Protein AF-A0A534VE69-F1 (afdb_monomer)

Solvent-accessible surface area (backbone atoms only — not comparable to full-atom values): 5466 Å² total; per-residue (Å²): 131,82,81,73,75,50,75,66,53,56,50,51,51,50,52,52,50,54,52,50,51,53,51,45,50,64,55,58,73,63,65,65,73,70,52,69,33,48,54,66,58,46,15,64,74,70,75,46,53,50,69,54,46,70,74,42,38,93,78,42,91,29,54,41,78,82,50,101,85,42,63,31,30,33,48,60,42,46,53,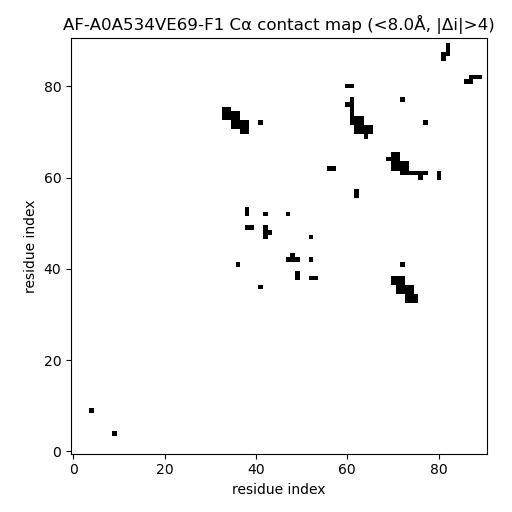54,49,42,57,74,77,41,92,62,77,86,125

pLDDT: mean 84.05, std 15.12, range [41.41, 96.25]

Radius of gyration: 22.45 Å; Cα contacts (8 Å, |Δi|>4): 63; chains: 1; bounding box: 61×25×55 Å

Structure (mmCIF, N/CA/C/O backbone):
data_AF-A0A534VE69-F1
#
_entry.id   AF-A0A534VE69-F1
#
loop_
_atom_site.group_PDB
_atom_site.id
_atom_site.type_symbol
_atom_site.label_atom_id
_atom_site.label_alt_id
_atom_site.label_comp_id
_atom_site.label_asym_id
_atom_site.label_entity_id
_atom_site.label_seq_id
_atom_site.pdbx_PDB_ins_code
_atom_site.Cartn_x
_atom_site.Cartn_y
_atom_site.Cartn_z
_atom_site.occupancy
_atom_site.B_iso_or_equiv
_atom_site.auth_seq_id
_atom_site.auth_comp_id
_atom_site.auth_asym_id
_atom_site.auth_atom_id
_atom_site.pdbx_PDB_model_num
ATOM 1 N N . MET A 1 1 ? 47.569 -15.967 -29.054 1.00 42.62 1 MET A N 1
ATOM 2 C CA . MET A 1 1 ? 46.788 -15.756 -30.289 1.00 42.62 1 MET A CA 1
ATOM 3 C C . MET A 1 1 ? 45.478 -15.126 -29.872 1.00 42.62 1 MET A C 1
ATOM 5 O O . MET A 1 1 ? 44.683 -15.782 -29.221 1.00 42.62 1 MET A O 1
ATOM 9 N N . THR A 1 2 ? 45.349 -13.819 -30.073 1.00 52.78 2 THR A N 1
ATOM 10 C CA . THR A 1 2 ? 44.165 -13.050 -29.684 1.00 52.78 2 THR A CA 1
ATOM 11 C C . THR A 1 2 ? 43.004 -13.450 -30.580 1.00 52.78 2 THR A C 1
ATOM 13 O O . THR A 1 2 ? 43.039 -13.172 -31.777 1.00 52.78 2 THR A O 1
ATOM 16 N N . ASP A 1 3 ? 42.014 -14.119 -29.996 1.00 61.19 3 ASP A N 1
ATOM 17 C CA . ASP A 1 3 ? 40.710 -14.366 -30.603 1.00 61.19 3 ASP A CA 1
ATOM 18 C C . ASP A 1 3 ? 40.076 -12.996 -30.882 1.00 61.19 3 ASP A C 1
ATOM 20 O O . ASP A 1 3 ? 39.619 -12.294 -29.975 1.00 61.19 3 ASP A O 1
ATOM 24 N N . ALA A 1 4 ? 40.210 -12.523 -32.121 1.00 68.88 4 ALA A N 1
ATOM 25 C CA . ALA A 1 4 ? 39.640 -11.255 -32.535 1.00 68.88 4 ALA A CA 1
ATOM 26 C C . ALA A 1 4 ? 38.121 -11.425 -32.505 1.00 68.88 4 ALA A C 1
ATOM 28 O O . ALA A 1 4 ? 37.569 -12.127 -33.351 1.00 68.88 4 ALA A O 1
ATOM 29 N N . LYS A 1 5 ? 37.468 -10.818 -31.504 1.00 70.44 5 LYS A N 1
ATOM 30 C CA . LYS A 1 5 ? 36.007 -10.830 -31.370 1.00 70.44 5 LYS A CA 1
ATOM 31 C C . LYS A 1 5 ? 35.375 -10.545 -32.726 1.00 70.44 5 LYS A C 1
ATOM 33 O O . LYS A 1 5 ? 35.705 -9.545 -33.370 1.00 70.44 5 LYS A O 1
ATOM 38 N N . ASN A 1 6 ? 34.478 -11.431 -33.145 1.00 83.62 6 ASN A N 1
ATOM 39 C CA . ASN A 1 6 ? 33.777 -11.290 -34.404 1.00 83.62 6 ASN A CA 1
ATOM 40 C C . ASN A 1 6 ? 33.008 -9.952 -34.382 1.00 83.62 6 ASN A C 1
ATOM 42 O O . ASN A 1 6 ? 32.457 -9.589 -33.339 1.00 83.62 6 ASN A O 1
ATOM 46 N N . PRO A 1 7 ? 32.938 -9.192 -35.488 1.00 78.12 7 PRO A N 1
ATOM 47 C CA . PRO A 1 7 ? 32.135 -7.969 -35.554 1.00 78.12 7 PRO A CA 1
ATOM 48 C C . PRO A 1 7 ? 30.684 -8.155 -35.071 1.00 78.12 7 PRO A C 1
ATOM 50 O O . PRO A 1 7 ? 30.106 -7.233 -34.495 1.00 78.12 7 PRO A O 1
ATOM 53 N N . PHE A 1 8 ? 30.108 -9.351 -35.226 1.00 83.31 8 PHE A N 1
ATOM 54 C CA . PHE A 1 8 ? 28.785 -9.672 -34.687 1.00 83.31 8 PHE A CA 1
ATOM 55 C C . PHE A 1 8 ? 28.757 -9.782 -33.153 1.00 83.31 8 PHE A C 1
ATOM 57 O O . PHE A 1 8 ? 27.755 -9.403 -32.548 1.00 83.31 8 PHE A O 1
ATOM 64 N N . ASP A 1 9 ? 29.845 -10.210 -32.506 1.00 85.00 9 ASP A N 1
ATOM 65 C CA . ASP A 1 9 ? 29.943 -10.270 -31.039 1.00 85.00 9 ASP A CA 1
ATOM 66 C C . ASP A 1 9 ? 29.922 -8.872 -30.418 1.00 85.00 9 ASP A C 1
ATOM 68 O O . ASP A 1 9 ? 29.314 -8.665 -29.370 1.00 85.00 9 ASP A O 1
ATOM 72 N N . LEU A 1 10 ? 30.533 -7.893 -31.091 1.00 86.75 10 LEU A N 1
ATOM 73 C CA . LEU A 1 10 ? 30.514 -6.494 -30.659 1.00 86.75 10 LEU A CA 1
ATOM 74 C C . LEU A 1 10 ? 29.093 -5.921 -30.687 1.00 86.75 10 LEU A C 1
ATOM 76 O O . LEU A 1 10 ? 28.669 -5.256 -29.742 1.00 86.75 10 LEU A O 1
ATOM 80 N N . LEU A 1 11 ? 28.335 -6.230 -31.742 1.00 89.62 11 LEU A N 1
ATOM 81 C CA . LEU A 1 11 ? 26.937 -5.826 -31.863 1.00 89.62 11 LEU A CA 1
ATOM 82 C C . LEU A 1 11 ? 26.057 -6.515 -30.809 1.00 89.62 11 LEU A C 1
ATOM 84 O O . LEU A 1 11 ? 25.215 -5.871 -30.187 1.00 89.62 11 LEU A O 1
ATOM 88 N N . LEU A 1 12 ? 26.270 -7.811 -30.571 1.00 91.62 12 LEU A N 1
ATOM 89 C CA . LEU A 1 12 ? 25.586 -8.573 -29.523 1.00 91.62 12 LEU A CA 1
ATOM 90 C C . LEU A 1 12 ? 25.870 -8.006 -28.129 1.00 91.62 12 LEU A C 1
ATOM 92 O O . LEU A 1 12 ? 24.945 -7.870 -27.327 1.00 91.62 12 LEU A O 1
ATOM 96 N N . ASP A 1 13 ? 27.120 -7.646 -27.841 1.00 90.94 13 ASP A N 1
ATOM 97 C CA . ASP A 1 13 ? 27.509 -7.011 -26.582 1.00 90.94 13 ASP A CA 1
ATOM 98 C C . ASP A 1 13 ? 26.832 -5.638 -26.424 1.00 90.94 13 ASP A C 1
ATOM 10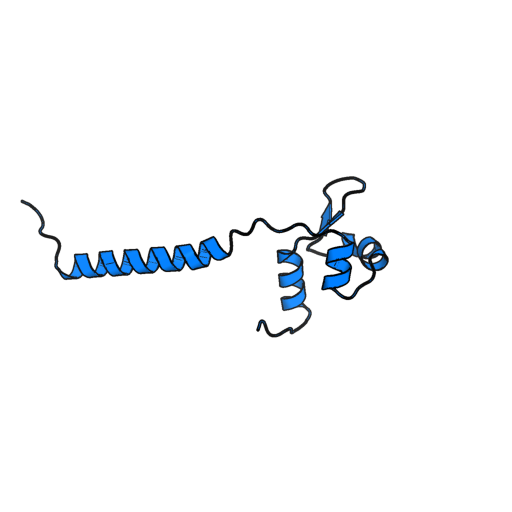0 O O . ASP A 1 13 ? 26.316 -5.328 -25.347 1.00 90.94 13 ASP A O 1
ATOM 104 N N . GLN A 1 14 ? 26.735 -4.855 -27.503 1.00 91.06 14 GLN A N 1
ATOM 105 C CA . GLN A 1 14 ? 26.047 -3.563 -27.501 1.00 91.06 14 GLN A CA 1
ATOM 106 C C . GLN A 1 14 ? 24.534 -3.708 -27.281 1.00 91.06 14 GLN A C 1
ATOM 108 O O . GLN A 1 14 ? 23.966 -3.011 -26.440 1.00 91.06 14 GLN A O 1
ATOM 113 N N . ILE A 1 15 ? 23.880 -4.652 -27.965 1.00 94.75 15 ILE A N 1
ATOM 114 C CA . ILE A 1 15 ? 22.454 -4.951 -27.759 1.00 94.75 15 ILE A CA 1
ATOM 115 C C . ILE A 1 15 ? 22.219 -5.409 -26.318 1.00 94.75 15 ILE A C 1
ATOM 117 O O . ILE A 1 15 ? 21.300 -4.928 -25.658 1.00 94.75 15 ILE A O 1
ATOM 121 N N . ARG A 1 16 ? 23.068 -6.297 -25.787 1.00 94.75 16 ARG A N 1
ATOM 122 C CA . ARG A 1 16 ? 22.980 -6.749 -24.390 1.00 94.75 16 ARG A CA 1
ATOM 123 C C . ARG A 1 16 ? 23.145 -5.597 -23.404 1.00 94.75 16 ARG A C 1
ATOM 125 O O . ARG A 1 16 ? 22.459 -5.595 -22.385 1.00 94.75 16 ARG A O 1
ATOM 132 N N . ALA A 1 17 ? 24.031 -4.641 -23.681 1.00 94.06 17 ALA A N 1
ATOM 133 C CA . ALA A 1 17 ? 24.222 -3.466 -22.838 1.00 94.06 17 ALA A CA 1
ATOM 134 C C . ALA A 1 17 ? 22.959 -2.594 -22.800 1.00 94.06 17 ALA A C 1
ATOM 136 O O . ALA A 1 17 ? 22.451 -2.322 -21.713 1.00 94.06 17 ALA A O 1
ATOM 137 N N . VAL A 1 18 ? 22.400 -2.259 -23.967 1.00 95.12 18 VAL A N 1
ATOM 138 C CA . VAL A 1 18 ? 21.167 -1.460 -24.074 1.00 95.12 18 VAL A CA 1
ATOM 139 C C . VAL A 1 18 ? 19.990 -2.173 -23.406 1.00 95.12 18 VAL A C 1
ATOM 141 O O . VAL A 1 18 ? 19.278 -1.583 -22.602 1.00 95.12 18 VAL A O 1
ATOM 144 N N . VAL A 1 19 ? 19.811 -3.472 -23.662 1.00 94.88 19 VAL A N 1
ATOM 145 C CA . VAL A 1 19 ? 18.728 -4.255 -23.051 1.00 94.88 19 VAL A CA 1
ATOM 146 C C . VAL A 1 19 ? 18.866 -4.310 -21.529 1.00 94.88 19 VAL A C 1
ATOM 148 O O . VAL A 1 19 ? 17.871 -4.158 -20.826 1.00 94.88 19 VAL A O 1
ATOM 151 N N . ARG A 1 20 ? 20.078 -4.497 -20.988 1.00 91.69 20 ARG A N 1
ATOM 152 C CA . ARG A 1 20 ? 20.299 -4.458 -19.532 1.00 91.69 20 ARG A CA 1
ATOM 153 C C . ARG A 1 20 ? 19.964 -3.098 -18.948 1.00 91.69 20 ARG A C 1
ATOM 155 O O . ARG A 1 20 ? 19.361 -3.053 -17.883 1.00 91.69 20 ARG A O 1
A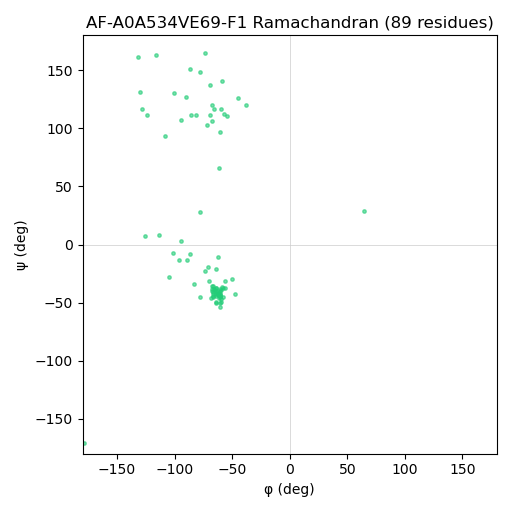TOM 162 N N . GLU A 1 21 ? 20.351 -2.021 -19.618 1.00 87.81 21 GLU A N 1
ATOM 163 C CA . GLU A 1 21 ? 20.037 -0.668 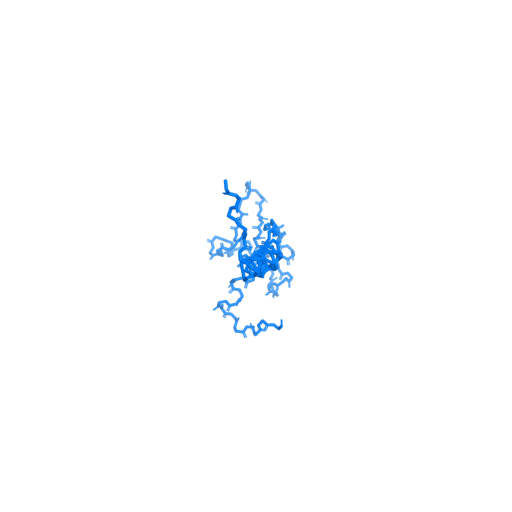-19.178 1.00 87.81 21 GLU A CA 1
ATOM 164 C C . GLU A 1 21 ? 18.521 -0.454 -19.123 1.00 87.81 21 GLU A C 1
ATOM 166 O O . GLU A 1 21 ? 17.998 -0.079 -18.074 1.00 87.81 21 GLU A O 1
ATOM 171 N N . GLU A 1 22 ? 17.800 -0.792 -20.190 1.00 86.69 22 GLU A N 1
ATOM 172 C CA . GLU A 1 22 ? 16.348 -0.612 -20.266 1.00 86.69 22 GLU A CA 1
ATOM 173 C C . GLU A 1 22 ? 15.587 -1.524 -19.294 1.00 86.69 22 GLU A C 1
ATOM 175 O O . GLU A 1 22 ? 14.675 -1.068 -18.602 1.00 86.69 22 GLU A O 1
ATOM 180 N N . ILE A 1 23 ? 16.013 -2.784 -19.135 1.00 86.38 23 ILE A N 1
ATOM 181 C CA . ILE A 1 23 ? 15.478 -3.671 -18.092 1.00 86.38 23 ILE A CA 1
ATOM 182 C C . ILE A 1 23 ? 15.779 -3.093 -16.709 1.00 86.38 23 ILE A C 1
ATOM 184 O O . ILE A 1 23 ? 14.897 -3.079 -15.858 1.00 86.38 23 ILE A O 1
ATOM 188 N N . SER A 1 24 ? 16.988 -2.581 -16.463 1.00 80.00 24 SER A N 1
ATOM 189 C CA . SER A 1 24 ? 17.329 -1.987 -15.169 1.00 80.00 24 SER A CA 1
ATOM 190 C C . SER A 1 24 ? 16.493 -0.743 -14.879 1.00 80.00 24 SER A C 1
ATOM 192 O O . SER A 1 24 ? 16.060 -0.578 -13.747 1.00 80.00 24 SER A O 1
ATOM 194 N N . LYS A 1 25 ? 16.188 0.094 -15.876 1.00 77.94 25 LYS A N 1
ATOM 195 C CA . LYS A 1 25 ? 15.297 1.255 -15.727 1.00 77.94 25 LYS A CA 1
ATOM 196 C C . LYS A 1 25 ? 13.864 0.819 -15.434 1.00 77.94 25 LYS A C 1
ATOM 198 O O . LYS A 1 25 ? 13.244 1.354 -14.518 1.00 77.94 25 LYS A O 1
ATOM 203 N N . ALA A 1 26 ? 13.363 -0.190 -16.145 1.00 71.00 26 ALA A N 1
ATOM 204 C CA . ALA A 1 26 ? 12.028 -0.742 -15.924 1.00 71.00 26 ALA A CA 1
ATOM 205 C C . ALA A 1 26 ? 11.892 -1.431 -14.551 1.00 71.00 26 ALA A C 1
ATOM 207 O O . ALA A 1 26 ? 10.869 -1.296 -13.882 1.00 71.00 26 ALA A O 1
ATOM 208 N N . VAL A 1 27 ? 12.931 -2.141 -14.104 1.00 67.50 27 VAL A N 1
ATOM 209 C CA . VAL A 1 27 ? 12.960 -2.847 -12.814 1.00 67.50 27 VAL A CA 1
ATOM 210 C C . VAL A 1 27 ? 13.205 -1.875 -11.653 1.00 67.50 27 VAL A C 1
ATOM 212 O O . VAL A 1 27 ? 12.483 -1.922 -10.659 1.00 67.50 27 VAL A O 1
ATOM 215 N N . ASN A 1 28 ? 14.159 -0.947 -11.779 1.00 60.78 28 ASN A N 1
ATOM 216 C CA . ASN A 1 28 ? 14.474 0.037 -10.737 1.00 60.78 28 ASN A CA 1
ATOM 217 C C . ASN A 1 28 ? 13.412 1.136 -10.611 1.00 60.78 28 ASN A C 1
ATOM 219 O O . ASN A 1 28 ? 13.258 1.694 -9.526 1.00 60.78 28 ASN A O 1
ATOM 223 N N . GLY A 1 29 ? 12.624 1.397 -11.660 1.00 54.44 29 GLY A N 1
ATOM 224 C CA . GLY A 1 29 ? 11.427 2.242 -11.585 1.00 54.44 29 GLY A CA 1
ATOM 225 C C . GLY A 1 29 ? 10.342 1.693 -10.647 1.00 54.44 29 GLY A C 1
ATOM 226 O O . GLY A 1 29 ? 9.402 2.407 -10.314 1.00 54.44 29 GLY A O 1
ATOM 227 N N . ASN A 1 30 ? 10.484 0.445 -10.182 1.00 53.69 30 ASN A N 1
ATOM 228 C CA . ASN A 1 30 ? 9.584 -0.194 -9.225 1.00 53.69 30 ASN A CA 1
ATOM 229 C C . ASN A 1 30 ? 10.245 -0.486 -7.863 1.00 53.69 30 ASN A C 1
ATOM 231 O O . ASN A 1 30 ? 9.627 -1.094 -6.989 1.00 53.69 30 ASN A O 1
ATOM 235 N N . SER A 1 31 ? 11.471 -0.000 -7.635 1.00 49.22 31 SER A N 1
ATOM 236 C CA . SER A 1 31 ? 12.160 -0.030 -6.333 1.00 49.22 31 SER A CA 1
ATOM 237 C C . SER A 1 31 ? 11.646 1.056 -5.380 1.00 49.22 31 SER A C 1
ATOM 239 O O . SER A 1 31 ? 12.371 1.547 -4.513 1.00 49.22 31 SER A O 1
ATOM 241 N N . HIS A 1 32 ? 10.387 1.467 -5.528 1.00 56.38 32 HIS A N 1
ATOM 242 C CA . HIS A 1 32 ? 9.744 2.325 -4.553 1.00 56.38 32 HIS A CA 1
ATOM 243 C C . HIS A 1 32 ? 9.480 1.489 -3.311 1.00 56.38 32 HIS A C 1
ATOM 245 O O . HIS A 1 32 ? 8.554 0.677 -3.277 1.00 56.38 32 HIS A O 1
ATOM 251 N N . ALA A 1 33 ? 10.317 1.694 -2.291 1.00 69.75 33 ALA A N 1
ATOM 252 C CA . ALA A 1 33 ? 10.011 1.300 -0.928 1.00 69.75 33 ALA A CA 1
ATOM 253 C C . ALA A 1 33 ? 8.521 1.557 -0.678 1.00 69.75 33 ALA A C 1
ATOM 255 O O . ALA A 1 33 ? 8.039 2.674 -0.884 1.00 69.75 33 ALA A O 1
ATOM 256 N N . ASP A 1 34 ? 7.789 0.496 -0.342 1.00 84.00 34 ASP A N 1
ATOM 257 C CA . ASP A 1 34 ? 6.336 0.540 -0.255 1.00 84.00 34 ASP A CA 1
ATOM 258 C C . ASP A 1 34 ? 5.912 1.671 0.687 1.00 84.00 34 ASP A C 1
ATOM 260 O O . ASP A 1 34 ? 6.161 1.625 1.897 1.00 84.00 34 ASP A O 1
ATOM 264 N N . LYS A 1 35 ? 5.315 2.724 0.117 1.00 90.25 35 LYS A N 1
ATOM 265 C CA . LYS A 1 35 ? 4.933 3.901 0.890 1.00 90.25 35 LYS A CA 1
ATOM 266 C C . LYS A 1 35 ? 3.817 3.504 1.846 1.00 90.25 35 LYS A C 1
ATOM 268 O O . LYS A 1 35 ? 2.733 3.093 1.433 1.00 90.25 35 LYS A O 1
ATOM 273 N N . LEU A 1 36 ? 4.082 3.675 3.135 1.00 93.75 36 LEU A N 1
ATOM 274 C CA . LEU A 1 36 ? 3.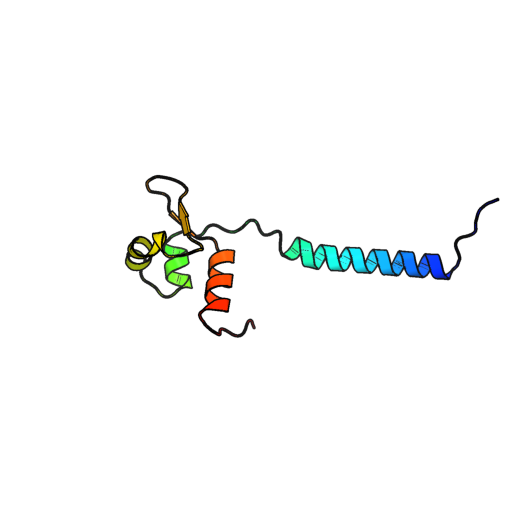112 3.425 4.186 1.00 93.75 36 LEU A CA 1
ATOM 275 C C . LEU A 1 36 ? 2.245 4.662 4.414 1.00 93.75 36 LEU A C 1
ATOM 277 O O . LEU A 1 36 ? 2.716 5.675 4.924 1.00 93.75 36 LEU A O 1
ATOM 281 N N . LEU A 1 37 ? 0.969 4.548 4.063 1.00 95.31 37 LEU A N 1
ATOM 282 C CA . LEU A 1 37 ? -0.024 5.605 4.207 1.00 95.31 37 LEU A CA 1
ATOM 283 C C . LEU A 1 37 ? -0.672 5.602 5.590 1.00 95.31 37 LEU A C 1
ATOM 285 O O . LEU A 1 37 ? -0.829 4.552 6.231 1.00 95.31 37 LEU A O 1
ATOM 289 N N . THR A 1 38 ? -1.093 6.782 6.040 1.00 95.75 38 THR A N 1
ATOM 290 C CA . THR A 1 38 ? -1.929 6.932 7.233 1.00 95.75 38 THR A CA 1
ATOM 291 C C . THR A 1 38 ? -3.375 6.487 6.960 1.00 95.75 38 THR A C 1
ATOM 293 O O . THR A 1 38 ? -3.778 6.315 5.801 1.00 95.75 38 THR A O 1
ATOM 296 N N . PRO A 1 39 ? -4.190 6.273 8.010 1.00 95.19 39 PRO A N 1
ATOM 297 C CA . PRO A 1 39 ? -5.616 6.013 7.844 1.00 95.19 39 PRO A CA 1
ATOM 298 C C . PRO A 1 39 ? -6.346 7.111 7.063 1.00 95.19 39 PRO A C 1
ATOM 300 O O . PRO A 1 39 ? -7.214 6.794 6.260 1.00 95.19 39 PRO A O 1
ATOM 303 N N . GLU A 1 40 ? -5.985 8.379 7.250 1.00 96.06 40 GLU A N 1
ATOM 304 C CA . GLU A 1 40 ? -6.610 9.526 6.582 1.00 96.06 40 GLU A CA 1
ATOM 305 C C . GLU A 1 40 ? -6.295 9.537 5.082 1.00 96.06 40 GLU A C 1
ATOM 307 O O . GLU A 1 40 ? -7.198 9.668 4.254 1.00 96.06 40 GLU A O 1
ATOM 312 N N . GLU A 1 41 ? -5.026 9.327 4.721 1.00 95.75 41 GLU A N 1
ATOM 313 C CA . GLU A 1 41 ? -4.595 9.222 3.323 1.00 95.75 41 GLU A CA 1
ATOM 314 C C . GLU A 1 41 ? -5.275 8.039 2.623 1.00 95.75 41 GLU A C 1
ATOM 316 O O . GLU A 1 41 ? -5.781 8.162 1.508 1.00 95.75 41 GLU A O 1
ATOM 321 N N . THR A 1 42 ? -5.338 6.897 3.308 1.00 95.50 42 THR A N 1
ATOM 322 C CA . THR A 1 42 ? -5.965 5.677 2.787 1.00 95.50 42 THR A CA 1
ATOM 323 C C . THR A 1 42 ? -7.472 5.848 2.621 1.00 95.50 42 THR A C 1
ATOM 325 O O . THR A 1 42 ? -8.037 5.411 1.621 1.00 95.50 42 THR A O 1
ATOM 328 N N . ALA A 1 43 ? -8.129 6.506 3.579 1.00 94.88 43 ALA A N 1
ATOM 329 C CA . ALA A 1 43 ? -9.557 6.805 3.545 1.00 94.88 43 ALA A CA 1
ATOM 330 C C . ALA A 1 43 ? -9.900 7.664 2.327 1.00 94.88 43 ALA A C 1
ATOM 332 O O . ALA A 1 43 ? -10.815 7.329 1.576 1.00 94.88 43 ALA A O 1
ATOM 333 N N . LYS A 1 44 ? -9.106 8.714 2.087 1.00 94.25 44 LYS A N 1
ATOM 334 C CA . LYS A 1 44 ? -9.248 9.579 0.914 1.00 94.25 44 LYS A CA 1
ATOM 335 C C . LYS A 1 44 ? -9.062 8.803 -0.391 1.00 94.25 44 LYS A C 1
ATOM 337 O O . LYS A 1 44 ? -9.852 8.979 -1.310 1.00 94.25 44 LYS A O 1
ATOM 342 N N . LEU A 1 45 ? -8.052 7.937 -0.459 1.00 91.81 45 LEU A N 1
ATOM 343 C CA . LEU A 1 45 ? -7.737 7.164 -1.663 1.00 91.81 45 LEU A CA 1
ATOM 344 C C . LEU A 1 45 ? -8.825 6.129 -1.988 1.00 91.81 45 LEU A C 1
ATOM 346 O O . LEU A 1 45 ? -9.174 5.949 -3.148 1.00 91.81 45 LEU A O 1
ATOM 350 N N . LEU A 1 46 ? -9.400 5.487 -0.969 1.00 90.69 46 LEU A N 1
ATOM 351 C CA . LEU A 1 46 ? -10.474 4.502 -1.135 1.00 90.69 46 LEU A CA 1
ATOM 352 C C . LEU A 1 46 ? -11.885 5.113 -1.191 1.00 90.69 46 LEU A C 1
ATOM 354 O O . LEU A 1 46 ? -12.841 4.376 -1.418 1.00 90.69 46 LEU A O 1
ATOM 358 N N . GLY A 1 47 ? -12.042 6.416 -0.931 1.00 92.38 47 GLY A N 1
ATOM 359 C CA . GLY A 1 47 ? -13.356 7.055 -0.797 1.00 92.38 47 GLY A CA 1
ATOM 360 C C . GLY A 1 47 ? -14.168 6.549 0.404 1.00 92.38 47 GLY A C 1
ATOM 361 O O . GLY A 1 47 ? -15.394 6.527 0.363 1.00 92.38 47 GLY A O 1
ATOM 362 N N . MET A 1 48 ? -13.496 6.105 1.470 1.00 93.75 48 MET A N 1
ATOM 363 C CA . MET A 1 48 ? -14.106 5.492 2.657 1.00 93.75 48 MET A CA 1
ATOM 364 C C . MET A 1 48 ? -13.873 6.349 3.902 1.00 93.75 48 MET A C 1
ATOM 366 O O . MET A 1 48 ? -12.976 7.183 3.944 1.00 93.75 48 MET A O 1
ATOM 370 N N . SER A 1 49 ? -14.638 6.116 4.972 1.00 96.25 49 SER A N 1
ATOM 371 C CA . SER A 1 49 ? -14.373 6.780 6.256 1.00 96.25 49 SER A CA 1
ATOM 372 C C . SER A 1 49 ? -13.206 6.133 7.014 1.00 96.25 49 SER A C 1
ATOM 374 O O . SER A 1 49 ? -13.019 4.914 6.993 1.00 96.25 49 SER A O 1
ATOM 376 N N . VAL A 1 50 ? -12.466 6.932 7.789 1.00 95.94 50 VAL A N 1
ATOM 377 C CA . VAL A 1 50 ? -11.391 6.434 8.673 1.00 95.94 50 VAL A CA 1
ATOM 378 C C . VAL A 1 50 ? -11.923 5.403 9.682 1.00 95.94 50 VAL A C 1
ATOM 380 O O . VAL A 1 50 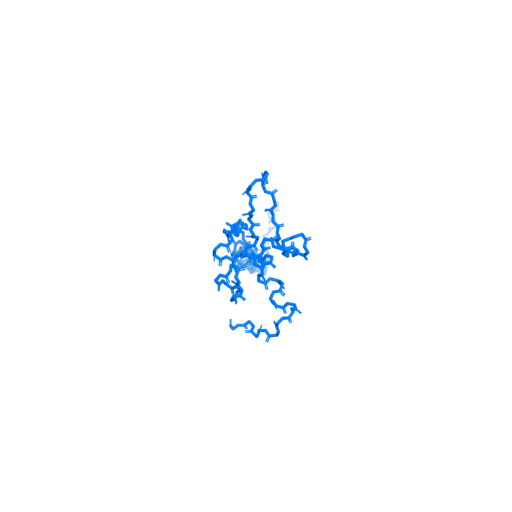? -11.289 4.382 9.947 1.00 95.94 50 VAL A O 1
ATOM 383 N N . LYS A 1 51 ? -13.140 5.608 10.202 1.00 96.19 51 LYS A N 1
ATOM 384 C CA . LYS A 1 51 ? -13.814 4.653 11.099 1.00 96.19 51 LYS A CA 1
ATOM 385 C C . LYS A 1 51 ? -14.051 3.297 10.427 1.00 96.19 51 LYS A C 1
ATOM 387 O O . LYS A 1 51 ? -13.887 2.259 11.071 1.00 96.19 51 LYS A O 1
ATOM 392 N N . TRP A 1 52 ? -14.425 3.297 9.145 1.00 95.81 52 TRP A N 1
ATOM 393 C CA . TRP A 1 52 ? -14.578 2.070 8.366 1.00 95.81 52 TRP A CA 1
ATOM 394 C C . TRP A 1 52 ? -13.240 1.343 8.215 1.00 95.81 52 TRP A C 1
ATOM 396 O O . TRP A 1 52 ? -13.203 0.126 8.398 1.00 95.81 52 TRP A O 1
ATOM 406 N N . LEU A 1 53 ? -12.143 2.073 7.979 1.00 94.38 53 LEU A N 1
ATOM 407 C CA . LEU A 1 53 ? -10.807 1.479 7.912 1.00 94.38 53 LEU A CA 1
ATOM 408 C C . LEU A 1 53 ? -10.424 0.785 9.212 1.00 94.38 53 LEU A C 1
ATOM 410 O O . LEU A 1 53 ? -10.052 -0.379 9.168 1.00 94.38 53 LEU A O 1
ATOM 414 N N . TYR A 1 54 ? -10.575 1.430 10.370 1.00 93.62 54 TYR A N 1
ATOM 415 C CA . TYR A 1 54 ? -10.255 0.785 11.650 1.00 93.62 54 TYR A CA 1
ATOM 416 C C . TYR A 1 54 ? -11.085 -0.476 11.906 1.00 93.62 54 TYR A C 1
ATOM 418 O O . TYR A 1 54 ? -10.555 -1.472 12.397 1.00 93.62 54 TYR A O 1
ATOM 426 N N . ARG A 1 55 ? -12.373 -0.458 11.542 1.00 94.88 55 ARG A N 1
ATOM 427 C CA . ARG A 1 55 ? -13.267 -1.614 11.697 1.00 94.88 55 ARG A CA 1
ATOM 428 C C . ARG A 1 55 ? -12.890 -2.776 10.773 1.00 94.88 55 ARG A C 1
ATOM 430 O O . ARG A 1 55 ? -13.036 -3.929 11.165 1.00 94.88 55 ARG A O 1
ATOM 437 N N . ASN A 1 56 ? -12.425 -2.480 9.561 1.00 94.12 56 ASN A N 1
ATOM 438 C CA . ASN A 1 56 ? -12.140 -3.486 8.534 1.00 94.12 56 ASN A CA 1
ATOM 439 C C . ASN A 1 56 ? -10.652 -3.825 8.391 1.00 94.12 56 ASN A C 1
ATOM 441 O O . ASN A 1 56 ? -10.327 -4.786 7.702 1.00 94.12 56 ASN A O 1
ATOM 445 N N . ALA A 1 57 ? -9.757 -3.107 9.071 1.00 92.69 57 ALA A N 1
ATOM 446 C CA . ALA A 1 57 ? -8.309 -3.279 8.991 1.00 92.69 57 ALA A CA 1
ATOM 447 C C . ALA A 1 57 ? -7.829 -4.741 9.097 1.00 92.69 57 ALA A C 1
ATOM 449 O O . ALA A 1 57 ? -6.992 -5.118 8.277 1.00 92.69 57 ALA A O 1
ATOM 450 N N . PRO A 1 58 ? -8.363 -5.596 9.999 1.00 92.19 58 PRO A N 1
ATOM 451 C CA . PRO A 1 58 ? -7.948 -7.001 10.084 1.00 92.19 58 PRO A CA 1
ATOM 452 C C . PRO A 1 58 ? -8.273 -7.836 8.836 1.00 92.19 58 PRO A C 1
ATOM 454 O O . PRO A 1 58 ? -7.680 -8.888 8.637 1.00 92.19 58 PRO A O 1
ATOM 457 N N . LYS A 1 59 ? -9.227 -7.389 8.011 1.00 92.56 59 LYS A N 1
ATOM 458 C CA . LYS A 1 59 ? -9.686 -8.081 6.798 1.00 92.56 59 LYS A CA 1
ATOM 459 C C . LYS A 1 59 ? -9.003 -7.571 5.526 1.00 92.56 59 LYS A C 1
ATOM 461 O O . LYS A 1 59 ? -9.150 -8.182 4.472 1.00 92.56 59 LYS A O 1
ATOM 466 N N . LEU A 1 60 ? -8.307 -6.435 5.596 1.00 92.88 60 LEU A N 1
ATOM 467 C CA . LEU A 1 60 ? -7.686 -5.800 4.434 1.00 92.88 60 LEU A CA 1
ATOM 468 C C . LEU A 1 60 ? -6.251 -6.328 4.240 1.00 92.88 60 LEU A C 1
ATOM 470 O O . LEU A 1 60 ? -5.439 -6.233 5.163 1.00 92.88 60 LEU A O 1
ATOM 474 N N . PRO A 1 61 ? -5.891 -6.831 3.044 1.00 92.50 61 PRO A N 1
ATOM 475 C CA . PRO A 1 61 ? -4.601 -7.500 2.813 1.00 92.50 61 PRO A CA 1
ATOM 476 C C . PRO A 1 61 ? -3.394 -6.542 2.823 1.00 92.50 61 PRO A C 1
ATOM 478 O O . PRO A 1 61 ? -2.245 -6.947 3.019 1.00 92.50 61 PRO A O 1
ATOM 481 N N . PHE A 1 62 ? -3.646 -5.249 2.627 1.00 94.06 62 PHE A N 1
ATOM 482 C CA . PHE A 1 62 ? -2.637 -4.190 2.589 1.00 94.06 62 PHE A CA 1
ATOM 483 C C . PHE A 1 62 ? -2.440 -3.484 3.939 1.00 94.06 62 PHE A C 1
ATOM 485 O O . PHE A 1 62 ? -1.651 -2.544 4.037 1.00 94.06 62 PHE A O 1
ATOM 492 N N . THR A 1 63 ? -3.127 -3.929 4.994 1.00 96.19 63 THR A N 1
ATOM 493 C CA . THR A 1 63 ? -2.939 -3.404 6.349 1.00 96.19 63 THR A CA 1
ATOM 494 C C . THR A 1 63 ? -1.576 -3.809 6.908 1.00 96.19 63 THR A C 1
ATOM 496 O O . THR A 1 63 ? -1.147 -4.959 6.789 1.00 96.19 63 THR A O 1
ATOM 499 N N . ARG A 1 64 ? -0.895 -2.866 7.561 1.00 94.12 64 ARG A N 1
ATOM 500 C CA . ARG A 1 64 ? 0.363 -3.069 8.286 1.00 94.12 64 ARG A CA 1
ATOM 501 C C . ARG A 1 64 ? 0.237 -2.499 9.696 1.00 94.12 64 ARG A C 1
ATOM 503 O O . ARG A 1 64 ? 0.046 -1.299 9.893 1.00 94.12 64 ARG A O 1
ATOM 510 N N . LYS A 1 65 ? 0.330 -3.373 10.697 1.00 92.88 65 LYS A N 1
ATOM 511 C CA . LYS A 1 65 ? 0.309 -2.989 12.111 1.00 92.88 65 LYS A CA 1
ATOM 512 C C . LYS A 1 65 ? 1.746 -2.829 12.595 1.00 92.88 65 LYS A C 1
ATOM 514 O O . LYS A 1 65 ? 2.439 -3.821 12.770 1.00 92.88 65 LYS A O 1
ATOM 519 N N . LEU A 1 66 ? 2.175 -1.587 12.809 1.00 90.25 66 LEU A N 1
ATOM 520 C CA . LEU A 1 66 ? 3.526 -1.273 13.293 1.00 90.25 66 LEU A CA 1
ATOM 521 C C . LEU A 1 66 ? 3.605 -1.228 14.828 1.00 90.25 66 LEU A C 1
ATOM 523 O O . LEU A 1 66 ? 4.689 -1.215 15.395 1.00 90.25 66 LEU A O 1
ATOM 527 N N . GLY A 1 67 ? 2.459 -1.193 15.518 1.00 88.88 67 GLY A N 1
ATOM 528 C CA . GLY A 1 67 ? 2.393 -1.171 16.978 1.00 88.88 67 GLY A CA 1
ATOM 529 C C . GLY A 1 67 ? 0.958 -1.154 17.507 1.00 88.88 67 GLY A C 1
ATOM 530 O O . GLY A 1 67 ? -0.003 -1.309 16.752 1.00 88.88 67 GLY A O 1
ATOM 531 N N . ARG A 1 68 ? 0.790 -0.943 18.821 1.00 84.56 68 ARG A N 1
ATOM 532 C CA . ARG A 1 68 ? -0.527 -0.976 19.495 1.00 84.56 68 ARG A CA 1
ATOM 533 C C . ARG A 1 68 ? -1.531 0.037 18.929 1.00 84.56 68 ARG A C 1
ATOM 535 O O . ARG A 1 68 ? -2.714 -0.277 18.861 1.00 84.56 68 ARG A O 1
ATOM 542 N N . LYS A 1 69 ? -1.070 1.227 18.529 1.00 86.44 69 LYS A N 1
ATOM 543 C CA . LYS A 1 69 ? -1.907 2.317 17.987 1.00 86.44 69 LYS A CA 1
ATOM 544 C C . LYS A 1 69 ? -1.441 2.824 16.617 1.00 86.44 69 LYS A C 1
ATOM 546 O O . LYS A 1 69 ? -1.982 3.796 16.104 1.00 86.44 69 LYS A O 1
ATOM 551 N N . THR A 1 70 ? -0.460 2.157 16.017 1.00 91.06 70 THR A N 1
ATOM 552 C CA . THR A 1 70 ? 0.164 2.605 14.770 1.00 91.06 70 THR A CA 1
ATOM 553 C C . THR A 1 70 ? -0.269 1.690 13.639 1.00 91.06 70 THR A C 1
ATOM 555 O O . THR A 1 70 ? 0.318 0.629 13.413 1.00 91.06 70 THR A O 1
ATOM 558 N N . LEU A 1 71 ? -1.336 2.103 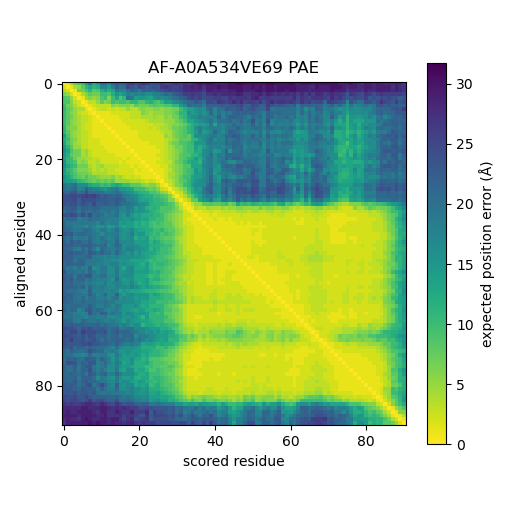12.957 1.00 93.69 71 LEU A N 1
ATOM 559 C CA . LEU A 1 71 ? -1.850 1.439 11.768 1.00 93.69 71 LEU A CA 1
ATOM 560 C C . LEU A 1 71 ? -1.382 2.190 10.522 1.00 93.69 71 LEU A C 1
ATOM 562 O O . LEU A 1 71 ? -1.505 3.417 10.437 1.00 93.69 71 LEU A O 1
ATOM 566 N N . ARG A 1 72 ? -0.827 1.445 9.572 1.00 95.62 72 ARG A N 1
ATOM 567 C CA . ARG A 1 72 ? -0.407 1.942 8.268 1.00 95.62 72 ARG A CA 1
ATOM 568 C C . ARG A 1 72 ? -0.919 1.032 7.169 1.00 95.62 72 ARG A C 1
ATOM 570 O O . ARG A 1 72 ? -1.283 -0.116 7.422 1.00 95.62 72 ARG A O 1
ATOM 577 N N . PHE A 1 73 ? -0.937 1.555 5.955 1.00 95.50 73 PHE A N 1
ATOM 578 C CA . PHE A 1 73 ? -1.436 0.832 4.798 1.00 95.50 73 PHE A CA 1
ATOM 579 C C . PHE A 1 73 ? -0.428 0.907 3.660 1.00 95.50 73 PHE A C 1
ATOM 581 O O . PHE A 1 73 ? 0.086 1.974 3.342 1.00 95.50 73 PHE A O 1
ATOM 588 N N . SER A 1 74 ? -0.141 -0.249 3.076 1.00 95.00 74 SER A N 1
ATOM 589 C CA . SER A 1 74 ? 0.729 -0.395 1.913 1.00 95.00 74 SER A CA 1
ATOM 590 C C . SER A 1 74 ? 0.095 0.287 0.704 1.00 95.00 74 SER A C 1
ATOM 592 O O . SER A 1 74 ? -0.979 -0.133 0.266 1.00 95.00 74 SER A O 1
ATOM 594 N N . HIS A 1 75 ? 0.734 1.320 0.153 1.00 93.81 75 HIS A N 1
ATOM 595 C CA . HIS A 1 75 ? 0.246 1.975 -1.058 1.00 93.81 75 HIS A CA 1
ATOM 596 C C . HIS A 1 75 ? 0.192 0.991 -2.233 1.00 93.81 75 HIS A C 1
ATOM 598 O O . HIS A 1 75 ? -0.825 0.909 -2.924 1.00 93.81 75 HIS A O 1
ATOM 604 N N . LEU A 1 76 ? 1.241 0.180 -2.411 1.00 91.12 76 LEU A N 1
ATOM 605 C CA . LEU A 1 76 ? 1.286 -0.826 -3.475 1.00 91.12 76 LEU A CA 1
ATOM 606 C C . LEU A 1 76 ? 0.220 -1.907 -3.274 1.00 91.12 76 LEU A C 1
ATOM 608 O O . LEU A 1 76 ? -0.423 -2.348 -4.226 1.00 91.12 76 LEU A O 1
ATOM 612 N N . GLY A 1 77 ? -0.001 -2.327 -2.029 1.00 92.25 77 GLY A N 1
ATOM 613 C CA . GLY A 1 77 ? -1.038 -3.288 -1.681 1.00 92.25 77 GLY A CA 1
ATOM 614 C C . GLY A 1 77 ? -2.444 -2.755 -1.954 1.00 92.25 77 GLY A C 1
ATOM 615 O O . GLY A 1 77 ? -3.294 -3.516 -2.414 1.00 92.25 77 GLY A O 1
ATOM 616 N N . ILE A 1 78 ? -2.683 -1.460 -1.723 1.00 92.88 78 ILE A N 1
ATOM 617 C CA . ILE A 1 78 ? -3.946 -0.808 -2.084 1.00 92.88 78 ILE A CA 1
ATOM 618 C C . ILE A 1 78 ? -4.127 -0.815 -3.600 1.00 92.88 78 ILE A C 1
ATOM 620 O O . ILE A 1 78 ? -5.176 -1.249 -4.064 1.00 92.88 78 ILE A O 1
ATOM 624 N N . GLN A 1 79 ? -3.119 -0.406 -4.378 1.00 90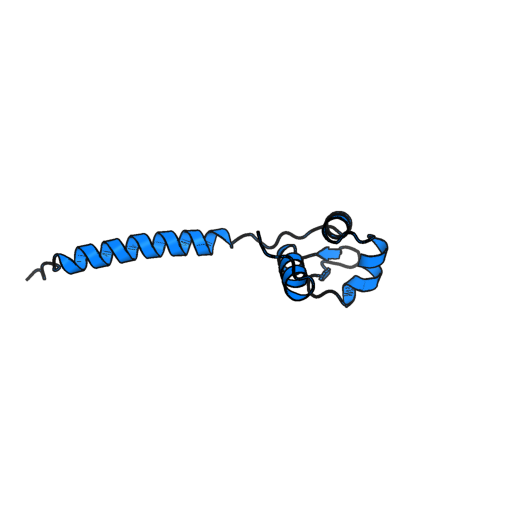.69 79 GLN A N 1
ATOM 625 C CA . GLN A 1 79 ? -3.221 -0.418 -5.841 1.00 90.69 79 GLN A CA 1
ATOM 626 C C . GLN A 1 79 ? -3.526 -1.818 -6.388 1.00 90.69 79 GLN A C 1
ATOM 628 O O . GLN A 1 79 ? -4.447 -1.978 -7.185 1.00 90.69 79 GLN A O 1
ATOM 633 N N . LYS A 1 80 ? -2.827 -2.850 -5.896 1.00 89.25 80 LYS A N 1
ATOM 634 C CA . LYS A 1 80 ? -3.100 -4.252 -6.262 1.00 89.25 80 LYS A CA 1
ATOM 635 C C . LYS A 1 80 ? -4.517 -4.682 -5.882 1.00 89.25 80 LYS A C 1
ATOM 637 O O . LYS A 1 80 ? -5.193 -5.359 -6.655 1.00 89.25 80 LYS A O 1
ATOM 642 N N . TYR A 1 81 ? -4.972 -4.293 -4.691 1.00 90.06 81 TYR A N 1
ATOM 643 C CA . TYR A 1 81 ? -6.314 -4.611 -4.212 1.00 90.06 81 TYR A CA 1
ATOM 644 C C . TYR A 1 81 ? -7.395 -3.959 -5.075 1.00 90.06 81 TYR A C 1
ATOM 646 O O . TYR A 1 81 ? -8.361 -4.628 -5.440 1.00 90.06 81 TYR A O 1
ATOM 654 N N . LEU A 1 82 ? -7.207 -2.685 -5.431 1.00 88.75 82 LEU A N 1
ATOM 655 C CA . LEU A 1 82 ? -8.087 -1.962 -6.339 1.00 88.75 82 LEU A CA 1
ATOM 656 C C . LEU A 1 82 ? -8.114 -2.654 -7.699 1.00 88.75 82 LEU A C 1
ATOM 658 O O . LEU A 1 82 ? -9.189 -3.069 -8.097 1.00 88.75 82 LEU A O 1
ATOM 662 N N . ALA A 1 83 ? -6.960 -2.905 -8.325 1.00 86.62 83 ALA A N 1
ATOM 663 C CA . ALA A 1 83 ? -6.872 -3.559 -9.634 1.00 86.62 83 ALA A CA 1
ATOM 664 C C . ALA A 1 83 ? -7.554 -4.941 -9.688 1.00 86.62 83 ALA A C 1
ATOM 666 O O . ALA A 1 83 ? -8.077 -5.335 -10.724 1.00 86.62 83 ALA A O 1
ATOM 667 N N . THR A 1 84 ? -7.568 -5.680 -8.573 1.00 85.44 84 THR A N 1
ATOM 668 C CA . THR A 1 84 ? -8.188 -7.018 -8.511 1.00 85.44 84 THR A CA 1
ATOM 669 C C . THR A 1 84 ? -9.704 -6.964 -8.284 1.00 85.44 84 THR A C 1
ATOM 671 O O . THR A 1 84 ? -10.432 -7.849 -8.723 1.00 85.44 84 THR A O 1
ATOM 674 N N . ARG A 1 85 ? -10.196 -5.976 -7.525 1.00 77.50 85 ARG A N 1
ATOM 675 C CA . ARG A 1 85 ? -11.592 -5.927 -7.034 1.00 77.50 85 ARG A CA 1
A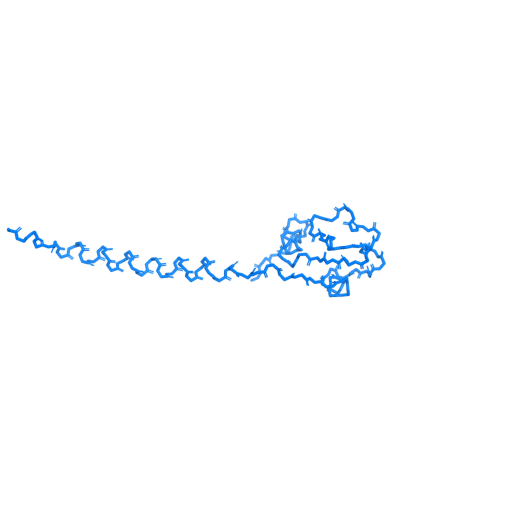TOM 676 C C . ARG A 1 85 ? -12.467 -4.932 -7.774 1.00 77.50 85 ARG A C 1
ATOM 678 O O . ARG A 1 85 ? -13.685 -5.074 -7.792 1.00 77.50 85 ARG A O 1
ATOM 685 N N . ILE A 1 86 ? -11.847 -3.893 -8.298 1.00 65.94 86 ILE A N 1
ATOM 686 C CA . ILE A 1 86 ? -12.480 -2.790 -8.984 1.00 65.94 86 ILE A CA 1
ATOM 687 C C . ILE A 1 86 ? -11.784 -2.777 -10.337 1.00 65.94 86 ILE A C 1
ATOM 689 O O . ILE A 1 86 ? -10.592 -2.510 -10.403 1.00 65.94 86 ILE A O 1
ATOM 693 N N . ASN A 1 87 ? -12.501 -3.122 -11.405 1.00 55.03 87 ASN A N 1
ATOM 694 C CA . ASN A 1 87 ? -12.032 -3.008 -12.789 1.00 55.03 87 ASN A CA 1
ATOM 695 C C . ASN A 1 87 ? -11.740 -1.527 -13.127 1.00 55.03 87 ASN A C 1
ATOM 697 O O . ASN A 1 87 ? -12.448 -0.910 -13.916 1.00 55.03 87 ASN A O 1
ATOM 701 N N . LEU A 1 88 ? -10.747 -0.910 -12.486 1.00 49.62 88 LEU A N 1
ATOM 702 C CA . LEU A 1 88 ? -10.190 0.359 -12.910 1.00 49.62 88 LEU A CA 1
ATOM 703 C C . LEU A 1 88 ? -9.207 0.014 -14.030 1.00 49.62 88 LEU A C 1
ATOM 705 O O . LEU A 1 88 ? -8.189 -0.619 -13.742 1.00 49.62 88 LEU A O 1
ATOM 709 N N . PRO A 1 89 ? -9.485 0.385 -15.291 1.00 43.12 89 PRO A N 1
ATOM 710 C CA . PRO A 1 89 ? -8.483 0.283 -16.335 1.00 43.12 89 PRO A CA 1
ATOM 711 C C . PRO A 1 89 ? -7.299 1.155 -15.917 1.00 43.12 89 PRO A C 1
ATOM 713 O O . PRO A 1 89 ? -7.441 2.366 -15.728 1.00 43.12 89 PRO A O 1
ATOM 716 N N . THR A 1 90 ? -6.152 0.519 -15.698 1.00 50.25 90 THR A N 1
ATOM 717 C CA . THR A 1 90 ? -4.873 1.196 -15.492 1.00 50.25 90 THR A CA 1
ATOM 718 C C . THR A 1 90 ? -4.639 2.075 -16.719 1.00 50.25 90 THR A C 1
ATOM 720 O O . THR A 1 90 ? -4.560 1.557 -17.832 1.00 50.25 90 THR A O 1
ATOM 723 N N . ARG A 1 91 ? -4.675 3.394 -16.521 1.00 41.41 91 ARG A N 1
ATOM 724 C CA . ARG A 1 91 ? -4.580 4.399 -17.584 1.00 41.41 91 ARG A CA 1
ATOM 725 C C . ARG A 1 91 ? -3.139 4.623 -18.012 1.00 41.41 91 ARG A C 1
ATOM 727 O O . ARG A 1 91 ? -2.265 4.548 -17.119 1.00 41.41 91 ARG A O 1
#

Foldseek 3Di:
DDPPPDPVNVVVVVVVVVVVVVVCCVVVVPVPPFDWADLVRVCVVVVHDSVVCVVCLVVQPQWDDPDPPDITGGPVSVVVVCVVPPVDPPD

Secondary structure (DSSP, 8-state):
------HHHHHHHHHHHHHHHHHHHHHHTT-----EE-HHHHHHHHT--HHHHHHHGGG-TTEEE-SSS-EEEEHHHHHHHHHHHS-----

Sequence (91 aa):
MTDAKNPFDLLLDQIRAVVREEISKAVNGNSHADKLLTPEETAKLLGMSVKWLYRNAPKLPFTRKLGRKTLRFSHLGIQKYLATRINLPTR

Nearest PDB structures (foldseek):
  6ama-assembly1_B  TM=7.820E-01  e=9.028E-02  Streptomyces venezuelae
  6amk-assembly1_B  TM=8.044E-01  e=3.954E-01  Streptomyces venezuelae
  6amk-assembly1_A  TM=8.217E-01  e=8.276E-01  Streptomyces venezuelae
  5j9w-assembly1_E  TM=3.901E-01  e=2.021E-01  Saccharomyces cerevisiae S288C
  1y10-assembly3_B  TM=5.025E-01  e=1.620E+00  Mycobacterium tuberculosis

Mean predicted aligned error: 11.2 Å